Protein AF-A0A6V7Y2L1-F1 (afdb_monomer)

Secondary structure (DSSP, 8-state):
--HHHHHHHHHHHHHHHHHSTTSHHHHTTTHHHHHHHHHTTHHHHHHHIIIIIHHHHHHHHHTTTT----HHHHHHHHHHHTHHHHHHHHHHHHHHHHHHHHHH-HHHHHHHHHHHTSGGGTT--GGG-

Foldseek 3Di:
DLVLQLVVVLVVVVVVVCPPPPPPPPCVVVPPVLCCLQVNCSVVVSCCVVPQLVVVVVVCVVCCVVPVDCVVSCVVCVVVCCSVVRVVVSLVRNVVVVVVCCVPPVVSVVVQVVSCPDVSNVNDHSNRD

Organism: Meloidogyne enterolobii (NCBI:txid390850)

pLDDT: mean 77.67, std 16.86, range [35.38, 95.75]

Sequence (129 aa):
MKWCNLRKDMYKNWHYLRNSAQLSNVLNFLIEDFNAIFFSNIASLNQFHEQHLLPQLMDRRREWQGTKRISDVLRKQAPFLKMYSEYTNNYKTAVHIFEECMRKKRAFGEIVRQLEQLPECEHLSLVSI

Mean predicted aligned error: 9.09 Å

InterPro domains:
  IPR000219 Dbl homology domain [PF00621] (25-128)
  IPR000219 Dbl homology domain [PS50010] (32-129)
  IPR035899 Dbl homology (DH) domain superfamily [G3DSA:1.20.900.10] (7-129)
  IPR035899 Dbl homology (DH) domain superfamily [SSF48065] (25-128)
  IPR051092 FYVE, RhoGEF and PH domain-containing [PTHR12673] (32-126)

Radius of gyration: 17.69 Å; Cα contacts (8 Å, |Δi|>4): 71; chains: 1; bounding box: 41×26×52 Å

Nearest PDB structures (foldseek):
  7cso-assembly3_C  TM=7.258E-01  e=2.304E-02  Mus musculus
  7csr-assembly1_A  TM=7.290E-01  e=3.030E-02  Mus musculus
  7cso-assembly2_B  TM=7.261E-01  e=6.894E-02  Mus musculus
  7cso-assembly4_D  TM=7.231E-01  e=7.282E-02  Mus musculus
  1x86-assembly2_C  TM=6.536E-01  e=1.406E-01  Homo sapiens

Solvent-accessible surface area (backbone atoms only — not comparable to full-atom values): 7442 Å² total; per-residue (Å²): 133,59,69,70,48,33,60,47,48,50,51,49,47,50,54,48,52,57,70,39,89,88,45,55,79,74,45,65,82,49,45,70,68,44,45,49,49,65,49,50,56,50,66,60,52,48,48,43,40,67,74,49,54,47,54,56,53,53,50,43,63,74,43,32,90,83,50,85,63,69,60,67,61,50,60,73,45,47,78,64,57,56,61,50,54,62,41,62,68,41,42,66,59,23,50,54,52,48,54,51,40,48,73,74,32,66,72,56,36,52,53,51,55,56,54,30,65,34,77,73,34,74,69,46,53,83,88,80,109

Structure (mmCIF, N/CA/C/O backbone):
data_AF-A0A6V7Y2L1-F1
#
_entry.id   AF-A0A6V7Y2L1-F1
#
loop_
_atom_site.group_PDB
_atom_site.id
_atom_site.type_symbol
_atom_site.label_atom_id
_atom_site.label_alt_id
_atom_site.label_comp_id
_atom_site.label_asym_id
_atom_site.label_entity_id
_atom_site.label_seq_id
_atom_site.pdbx_PDB_ins_code
_atom_site.Cartn_x
_atom_site.Cartn_y
_atom_site.Cartn_z
_atom_site.occupancy
_atom_site.B_iso_or_equiv
_atom_site.auth_seq_id
_atom_site.auth_comp_id
_atom_site.auth_asym_id
_atom_site.auth_atom_id
_atom_site.pdbx_PDB_model_num
ATOM 1 N N . MET A 1 1 ? -2.950 -11.627 -8.082 1.00 41.56 1 MET A N 1
ATOM 2 C CA . MET A 1 1 ? -3.285 -10.185 -8.130 1.00 41.56 1 MET A CA 1
ATOM 3 C C . MET A 1 1 ? -4.684 -9.877 -7.561 1.00 41.56 1 MET A C 1
ATOM 5 O O . MET A 1 1 ? -5.220 -8.824 -7.855 1.00 41.56 1 MET A O 1
ATOM 9 N N . LYS A 1 2 ? -5.264 -10.764 -6.729 1.00 39.88 2 LYS A N 1
ATOM 10 C CA . LYS A 1 2 ? -6.553 -10.554 -6.038 1.00 39.88 2 LYS A CA 1
ATOM 11 C C . LYS A 1 2 ? -6.405 -9.856 -4.670 1.00 39.88 2 LYS A C 1
ATOM 13 O O . LYS A 1 2 ? -7.282 -9.115 -4.262 1.00 39.88 2 LYS A O 1
ATOM 18 N N . TRP A 1 3 ? -5.243 -10.003 -4.028 1.00 35.38 3 TRP A N 1
ATOM 19 C CA . TRP A 1 3 ? -4.924 -9.457 -2.700 1.00 35.38 3 TRP A CA 1
ATOM 20 C C . TRP A 1 3 ? -4.953 -7.920 -2.597 1.00 35.38 3 TRP A C 1
ATOM 22 O O . TRP A 1 3 ? -5.480 -7.388 -1.627 1.00 35.38 3 TRP A O 1
ATOM 32 N N . CYS A 1 4 ? -4.459 -7.187 -3.607 1.00 40.22 4 CYS A N 1
ATOM 33 C CA . CYS A 1 4 ? -4.604 -5.721 -3.633 1.00 40.22 4 CYS A CA 1
ATOM 34 C C . CYS A 1 4 ? -6.065 -5.276 -3.757 1.00 40.22 4 CYS A C 1
ATOM 36 O O . CYS A 1 4 ? -6.385 -4.183 -3.305 1.00 40.22 4 CYS A O 1
ATOM 38 N N . ASN A 1 5 ? -6.937 -6.098 -4.347 1.00 44.28 5 ASN A N 1
ATOM 39 C CA . ASN A 1 5 ? -8.344 -5.746 -4.504 1.00 44.28 5 ASN A CA 1
ATOM 40 C C . ASN A 1 5 ? -9.091 -5.915 -3.183 1.00 44.28 5 ASN A C 1
ATOM 42 O O . ASN A 1 5 ? -9.779 -4.989 -2.801 1.00 44.28 5 ASN A O 1
ATOM 46 N N . LEU A 1 6 ? -8.834 -6.976 -2.411 1.00 49.38 6 LEU A N 1
ATOM 47 C CA . LEU A 1 6 ? -9.475 -7.195 -1.107 1.00 49.38 6 LEU A CA 1
ATOM 48 C C . LEU A 1 6 ? -9.335 -5.994 -0.156 1.00 49.38 6 LEU A C 1
ATOM 50 O O . LEU A 1 6 ? -10.316 -5.432 0.318 1.00 49.38 6 LEU A O 1
ATOM 54 N N . ARG A 1 7 ? -8.097 -5.541 0.085 1.00 56.75 7 ARG A N 1
ATOM 55 C CA . ARG A 1 7 ? -7.825 -4.423 1.007 1.00 56.75 7 ARG A CA 1
ATOM 56 C C . ARG A 1 7 ? -8.289 -3.077 0.436 1.00 56.75 7 ARG A C 1
ATOM 58 O O . ARG A 1 7 ? -8.677 -2.190 1.191 1.00 56.75 7 ARG A O 1
ATOM 65 N N . LYS A 1 8 ? -8.280 -2.929 -0.897 1.00 57.47 8 LYS A N 1
ATOM 66 C CA . LYS A 1 8 ? -8.825 -1.767 -1.624 1.00 57.47 8 LYS A CA 1
ATOM 67 C C . LYS A 1 8 ? -10.344 -1.721 -1.536 1.00 57.47 8 LYS A C 1
ATOM 69 O O . LYS A 1 8 ? -10.887 -0.642 -1.339 1.00 57.47 8 LYS A O 1
ATOM 74 N N . ASP A 1 9 ? -11.008 -2.858 -1.659 1.00 59.56 9 ASP A N 1
ATOM 75 C CA . ASP A 1 9 ? -12.455 -2.992 -1.582 1.00 59.56 9 ASP A CA 1
ATOM 76 C C . ASP A 1 9 ? -12.899 -2.808 -0.137 1.00 59.56 9 ASP A C 1
ATOM 78 O O . ASP A 1 9 ? -13.836 -2.065 0.099 1.00 59.56 9 ASP A O 1
ATOM 82 N N . MET A 1 10 ? -12.141 -3.289 0.850 1.00 59.59 10 MET A N 1
ATOM 83 C CA . MET A 1 10 ? -12.354 -2.923 2.252 1.00 59.59 10 MET A CA 1
ATOM 84 C C . MET A 1 10 ? -12.145 -1.430 2.514 1.00 59.59 10 MET A C 1
ATOM 86 O O . MET A 1 10 ? -12.973 -0.823 3.182 1.00 59.59 10 MET A O 1
ATOM 90 N N . TYR A 1 11 ? -11.098 -0.803 1.969 1.00 62.62 11 TYR A N 1
ATOM 91 C CA . TYR A 1 11 ? -10.880 0.644 2.095 1.00 62.62 11 TYR A CA 1
ATOM 92 C C . TYR A 1 11 ? -11.990 1.459 1.407 1.00 62.62 11 TYR A C 1
ATOM 94 O O . TYR A 1 11 ? -12.494 2.433 1.964 1.00 62.62 11 TYR A O 1
ATOM 102 N N . LYS A 1 12 ? -12.426 1.052 0.211 1.00 63.09 12 LYS A N 1
ATOM 103 C CA . LYS A 1 12 ? -13.533 1.682 -0.523 1.00 63.09 12 LYS A CA 1
ATOM 104 C C . LYS A 1 12 ? -14.877 1.454 0.163 1.00 63.09 12 LYS A C 1
ATOM 106 O O . LYS A 1 12 ? -15.637 2.406 0.279 1.00 63.09 12 LYS A O 1
ATOM 111 N N . ASN A 1 13 ? -15.149 0.247 0.651 1.00 62.12 13 ASN A N 1
ATOM 112 C CA . ASN A 1 13 ? -16.355 -0.099 1.402 1.00 62.12 13 ASN A CA 1
ATOM 113 C C . ASN A 1 13 ? -16.377 0.620 2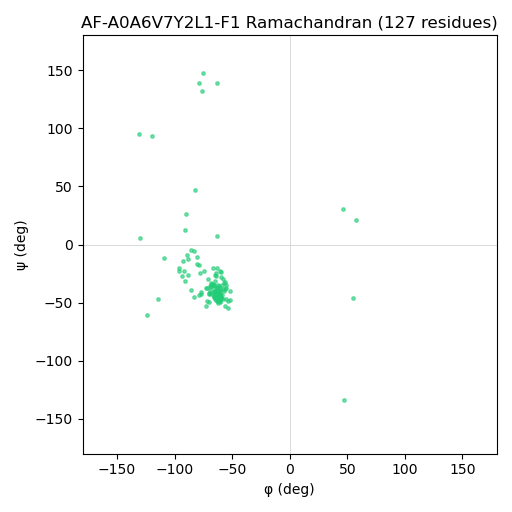.751 1.00 62.12 13 ASN A C 1
ATOM 115 O O . ASN A 1 13 ? -17.423 1.110 3.155 1.00 62.12 13 ASN A O 1
ATOM 119 N N . TRP A 1 14 ? -15.224 0.796 3.398 1.00 60.38 14 TRP A N 1
ATOM 120 C CA . TRP A 1 14 ? -15.066 1.653 4.572 1.00 60.38 14 TRP A CA 1
ATOM 121 C C . TRP A 1 14 ? -15.429 3.112 4.262 1.00 60.38 14 TRP A C 1
ATOM 123 O O . TRP A 1 14 ? -16.216 3.716 4.989 1.00 60.38 14 TRP A O 1
ATOM 133 N N . HIS A 1 15 ? -14.953 3.670 3.142 1.00 58.72 15 HIS A N 1
ATOM 134 C CA . HIS A 1 15 ? -15.346 5.017 2.692 1.00 58.72 15 HIS A CA 1
ATOM 135 C C . HIS A 1 15 ? -16.808 5.120 2.236 1.00 58.72 15 HIS A C 1
ATOM 137 O O . HIS A 1 15 ? -17.434 6.162 2.416 1.00 58.72 15 HIS A O 1
ATOM 143 N N . TYR A 1 16 ? -17.371 4.065 1.654 1.00 57.81 16 TYR A N 1
ATOM 144 C CA . TYR A 1 16 ? -18.772 4.015 1.241 1.00 57.81 16 TYR A CA 1
ATOM 145 C C . TYR A 1 16 ? -19.706 3.958 2.457 1.00 57.81 16 TYR A C 1
ATOM 147 O O . TYR A 1 16 ? -20.599 4.794 2.589 1.00 57.81 16 TYR A O 1
ATOM 155 N N . LEU A 1 17 ? -19.441 3.049 3.401 1.00 52.75 17 LEU A N 1
ATOM 156 C CA . LEU A 1 17 ? -20.175 2.938 4.663 1.00 52.75 17 LEU A CA 1
ATOM 157 C C . LEU A 1 17 ? -20.052 4.215 5.507 1.00 52.75 17 LEU A C 1
ATOM 159 O O . LEU A 1 17 ? -21.043 4.631 6.102 1.00 52.75 17 LEU A O 1
ATOM 163 N N . ARG A 1 18 ? -18.890 4.887 5.485 1.00 55.75 18 ARG A N 1
ATOM 164 C CA . ARG A 1 18 ? -18.672 6.222 6.078 1.00 55.75 18 ARG A CA 1
ATOM 165 C C . ARG A 1 18 ? -19.645 7.284 5.548 1.00 55.75 18 ARG A C 1
ATOM 167 O O . ARG A 1 18 ? -20.064 8.141 6.319 1.00 55.75 18 ARG A O 1
ATOM 174 N N . ASN A 1 19 ? -19.969 7.251 4.255 1.00 52.53 19 ASN A N 1
ATOM 175 C CA . ASN A 1 19 ? -20.816 8.253 3.594 1.00 52.53 19 ASN A CA 1
ATOM 176 C C . ASN A 1 19 ? -22.309 7.878 3.571 1.00 52.53 19 ASN A C 1
ATOM 178 O O . ASN A 1 19 ? -23.150 8.734 3.303 1.00 52.53 19 ASN A O 1
ATOM 182 N N . SER A 1 20 ? -22.657 6.622 3.869 1.00 48.81 20 SER A N 1
ATOM 183 C CA . SER A 1 20 ? -24.044 6.208 4.091 1.00 48.81 20 SER A CA 1
ATOM 184 C C . SER A 1 20 ? -24.514 6.660 5.482 1.00 48.81 20 SER A C 1
ATOM 186 O O . SER A 1 20 ? -23.817 6.480 6.479 1.00 48.81 20 SER A O 1
ATOM 188 N N . ALA A 1 21 ? -25.693 7.278 5.559 1.00 45.66 21 ALA A N 1
ATOM 189 C CA . ALA A 1 21 ? -26.184 8.064 6.697 1.00 45.66 21 ALA A CA 1
ATOM 190 C C . ALA A 1 21 ? -26.393 7.310 8.039 1.00 45.66 21 ALA A C 1
ATOM 192 O O . ALA A 1 21 ? -26.908 7.894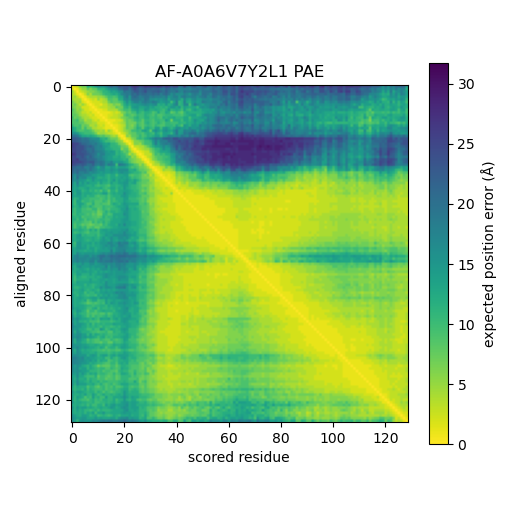 8.989 1.00 45.66 21 ALA A O 1
ATOM 193 N N . GLN A 1 22 ? -25.985 6.043 8.163 1.00 48.06 22 GLN A N 1
ATOM 194 C CA . GLN A 1 22 ? -26.184 5.224 9.365 1.00 48.06 22 GLN A CA 1
ATOM 195 C C . GLN A 1 22 ? -25.055 5.311 10.418 1.00 48.06 22 GLN A C 1
ATOM 197 O O . GLN A 1 22 ? -25.229 4.785 11.515 1.00 48.06 22 GLN A O 1
ATOM 202 N N . LEU A 1 23 ? -23.908 5.948 10.134 1.00 50.88 23 LEU A N 1
ATOM 203 C CA . LEU A 1 23 ? -22.701 5.854 10.988 1.00 50.88 23 LEU A CA 1
ATOM 204 C C . LEU A 1 23 ? -22.048 7.203 11.368 1.00 50.88 23 LEU A C 1
ATOM 206 O O . LEU A 1 23 ? -20.994 7.232 12.005 1.00 50.88 23 LEU A O 1
ATOM 210 N N . SER A 1 24 ? -22.662 8.334 11.012 1.00 50.72 24 SER A N 1
ATOM 211 C CA . SER A 1 24 ? -21.963 9.620 10.851 1.00 50.72 24 SER A CA 1
ATOM 212 C C . SER A 1 24 ? -21.306 10.202 12.111 1.00 50.72 24 SER A C 1
ATOM 214 O O . SER A 1 24 ? -20.229 10.778 12.015 1.00 50.72 24 SER A O 1
ATOM 216 N N . ASN A 1 25 ? -21.893 10.077 13.302 1.00 47.28 25 ASN A N 1
ATOM 217 C CA . ASN A 1 25 ? -21.461 10.938 14.418 1.00 47.28 25 ASN A CA 1
ATOM 218 C C . ASN A 1 25 ? -20.380 10.317 15.320 1.00 47.28 25 ASN A C 1
ATOM 220 O O . ASN A 1 25 ? -19.582 11.047 15.899 1.00 47.28 25 ASN A O 1
ATOM 224 N N . VAL A 1 26 ? -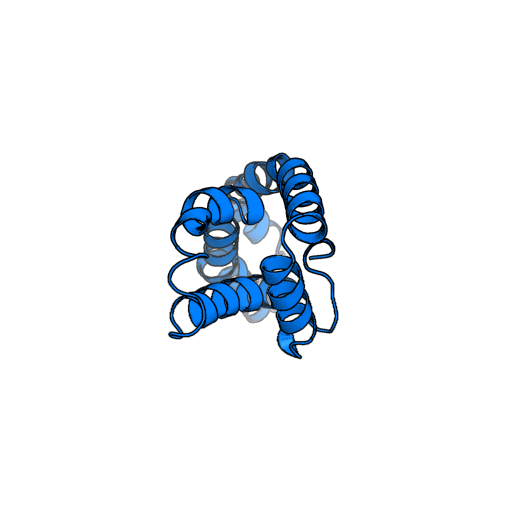20.308 8.985 15.413 1.00 44.81 26 VAL A N 1
ATOM 225 C CA . VAL A 1 26 ? -19.291 8.281 16.224 1.00 44.81 26 VAL A CA 1
ATOM 226 C C . VAL A 1 26 ? -18.044 7.959 15.399 1.00 44.81 26 VAL A C 1
ATOM 228 O O . VAL A 1 26 ? -16.936 7.962 15.930 1.00 44.81 26 VAL A O 1
ATOM 231 N N . LEU A 1 27 ? -18.209 7.719 14.095 1.00 50.41 27 LEU A N 1
ATOM 232 C CA . LEU A 1 27 ? -17.110 7.375 13.197 1.00 50.41 27 LEU A CA 1
ATOM 233 C C . LEU A 1 27 ? -16.297 8.633 12.824 1.00 50.41 27 LEU A C 1
ATOM 235 O O . LEU A 1 27 ? -15.077 8.604 12.920 1.00 50.41 27 LEU A O 1
ATOM 239 N N . ASN A 1 28 ? -16.930 9.777 12.533 1.00 51.19 28 ASN A N 1
ATOM 240 C CA . ASN A 1 28 ? -16.228 11.004 12.109 1.00 51.19 28 ASN A CA 1
ATOM 241 C C . ASN A 1 28 ? -15.143 11.515 13.078 1.00 51.19 28 ASN A C 1
ATOM 243 O O . ASN A 1 28 ? -14.133 12.029 12.610 1.00 51.19 28 ASN A O 1
ATOM 247 N N . PHE A 1 29 ? -15.298 11.331 14.393 1.00 44.28 29 PHE A N 1
ATOM 248 C CA . PHE A 1 29 ? -14.297 11.755 15.387 1.00 44.28 29 PHE A CA 1
ATOM 249 C C . PHE A 1 29 ? -13.099 10.792 15.506 1.00 44.28 29 PHE A C 1
ATOM 251 O O . PHE A 1 29 ? -12.055 11.161 16.029 1.00 44.28 29 PHE A O 1
ATOM 258 N N . LEU A 1 30 ? -13.230 9.553 15.022 1.00 53.47 30 LEU A N 1
ATOM 259 C CA . LEU A 1 30 ? -12.169 8.542 15.056 1.00 53.47 30 LEU A CA 1
ATOM 260 C C . LEU A 1 30 ? -11.371 8.490 13.739 1.00 53.47 30 LEU A C 1
ATOM 262 O O . LEU A 1 30 ? -10.242 8.033 13.742 1.00 53.47 30 LEU A O 1
ATOM 266 N N . ILE A 1 31 ? -11.925 8.947 12.613 1.00 56.53 31 ILE A N 1
ATOM 267 C CA . ILE A 1 31 ? -11.544 8.496 11.261 1.00 56.53 31 ILE A CA 1
ATOM 268 C C . ILE A 1 31 ? -10.181 8.952 10.714 1.00 56.53 31 ILE A C 1
ATOM 270 O O . ILE A 1 31 ? -9.569 8.165 9.992 1.00 56.53 31 ILE A O 1
ATOM 274 N N . GLU A 1 32 ? -9.705 10.177 10.954 1.00 55.09 32 GLU A N 1
ATOM 275 C CA . GLU A 1 32 ? -8.463 10.628 10.290 1.00 55.09 32 GLU A CA 1
ATOM 276 C C . GLU A 1 32 ? -7.224 9.949 10.875 1.00 55.09 32 GLU A C 1
ATOM 278 O O . GLU A 1 32 ? -6.494 9.274 10.141 1.00 55.09 32 GLU A O 1
ATOM 283 N N . ASP A 1 33 ? -7.065 10.007 12.198 1.00 59.47 33 ASP A N 1
ATOM 284 C CA . ASP A 1 33 ? -5.988 9.303 12.897 1.00 59.47 33 ASP A CA 1
ATOM 285 C C . ASP A 1 33 ? -6.122 7.785 12.732 1.00 59.47 33 ASP A C 1
ATOM 287 O O . ASP A 1 33 ? -5.136 7.085 12.519 1.00 59.47 33 ASP A O 1
ATOM 291 N N . PHE A 1 34 ? -7.349 7.257 12.737 1.00 69.94 34 PHE A N 1
ATOM 292 C CA . PHE A 1 34 ? -7.596 5.830 12.544 1.00 69.94 34 PHE A CA 1
ATOM 293 C C . PHE A 1 34 ? -7.216 5.354 11.139 1.00 69.94 34 PHE A C 1
ATOM 295 O O . PHE A 1 34 ? -6.600 4.304 10.999 1.00 69.94 34 PHE A O 1
ATOM 302 N N . ASN A 1 35 ? -7.494 6.114 10.078 1.00 68.06 35 ASN A N 1
ATOM 303 C CA . ASN A 1 35 ? -7.075 5.713 8.734 1.00 68.06 35 ASN A CA 1
ATOM 304 C C . ASN A 1 35 ? -5.548 5.699 8.593 1.00 68.06 35 ASN A C 1
ATOM 306 O O . ASN A 1 35 ? -4.999 4.742 8.045 1.00 68.06 35 ASN A O 1
ATOM 310 N N . ALA A 1 36 ? -4.863 6.720 9.113 1.00 69.94 36 ALA A N 1
ATOM 311 C CA . ALA A 1 36 ? -3.403 6.771 9.094 1.00 69.94 36 ALA A CA 1
ATOM 312 C C . ALA A 1 36 ? -2.789 5.612 9.901 1.00 69.94 36 ALA A C 1
ATOM 314 O O . ALA A 1 36 ? -1.866 4.947 9.432 1.00 69.94 36 ALA A O 1
ATOM 315 N N . ILE A 1 37 ? -3.352 5.314 11.074 1.00 74.75 37 ILE A N 1
ATOM 316 C CA . ILE A 1 37 ? -2.876 4.254 11.967 1.00 74.75 37 ILE A CA 1
ATOM 317 C C . ILE A 1 37 ? -3.144 2.854 11.407 1.00 74.75 37 ILE A C 1
ATOM 319 O O . ILE A 1 37 ? -2.281 1.990 11.514 1.00 74.75 37 ILE A O 1
ATOM 323 N N . PHE A 1 38 ? -4.307 2.587 10.816 1.00 77.25 38 PHE A N 1
ATOM 324 C CA . PHE A 1 38 ? -4.663 1.233 10.368 1.00 77.25 38 PHE A CA 1
ATOM 325 C C . PHE A 1 38 ? -4.144 0.913 8.975 1.00 77.25 38 PHE A C 1
ATOM 327 O O . PHE A 1 38 ? -3.708 -0.206 8.691 1.00 77.25 38 PHE A O 1
ATOM 334 N N . PHE A 1 39 ? -4.206 1.903 8.092 1.00 78.31 39 PHE A N 1
ATOM 335 C CA . PHE A 1 39 ? -3.981 1.702 6.673 1.00 78.31 39 PHE A CA 1
ATOM 336 C C . PHE A 1 39 ? -2.666 2.315 6.191 1.00 78.31 39 PHE A C 1
ATOM 338 O O . PHE A 1 39 ? -2.217 1.951 5.104 1.00 78.31 39 PHE A O 1
ATOM 345 N N . SER A 1 40 ? -1.998 3.151 7.000 1.00 87.00 40 SER A N 1
ATOM 346 C CA . SER A 1 40 ? -0.717 3.778 6.650 1.00 87.00 40 SER A CA 1
ATOM 347 C C . SER A 1 40 ? -0.782 4.373 5.232 1.00 87.00 40 SER A C 1
ATOM 349 O O . SER A 1 40 ? -1.778 4.992 4.854 1.00 87.00 40 SER A O 1
ATOM 351 N N . ASN A 1 41 ? 0.235 4.141 4.407 1.00 88.88 41 ASN A N 1
ATOM 352 C CA . ASN A 1 41 ? 0.305 4.590 3.023 1.00 88.88 41 ASN A CA 1
ATOM 353 C C . ASN A 1 41 ? -0.284 3.585 2.006 1.00 88.88 41 ASN A C 1
ATOM 355 O O . ASN A 1 41 ? 0.104 3.602 0.835 1.00 88.88 41 ASN A O 1
ATOM 359 N N . ILE A 1 42 ? -1.240 2.723 2.395 1.00 87.56 42 ILE A N 1
ATOM 360 C CA . ILE A 1 42 ? -1.830 1.722 1.478 1.00 87.56 42 ILE A CA 1
ATOM 361 C C . ILE A 1 42 ? -2.448 2.358 0.226 1.00 87.56 42 ILE A C 1
ATOM 363 O O . ILE A 1 42 ? -2.401 1.763 -0.848 1.00 87.56 42 ILE A O 1
ATOM 367 N N . ALA A 1 43 ? -2.999 3.572 0.340 1.00 85.25 43 ALA A N 1
ATOM 368 C CA . ALA A 1 43 ? -3.556 4.301 -0.796 1.00 85.25 43 ALA A CA 1
ATOM 369 C C . ALA A 1 43 ? -2.467 4.621 -1.832 1.00 85.25 43 ALA A C 1
ATOM 371 O O . ALA A 1 43 ? -2.643 4.337 -3.018 1.00 85.25 43 ALA A O 1
ATOM 372 N N . SER A 1 44 ? -1.314 5.112 -1.370 1.00 90.50 44 SER A N 1
ATOM 373 C CA . SER A 1 44 ? -0.136 5.385 -2.199 1.00 90.50 44 SER A CA 1
ATOM 374 C C . SER A 1 44 ? 0.429 4.105 -2.815 1.00 90.50 44 SER A C 1
ATOM 376 O O . SER A 1 44 ? 0.750 4.081 -4.003 1.00 90.50 44 SER A O 1
ATOM 378 N N . LEU A 1 45 ? 0.492 3.011 -2.043 1.00 91.00 45 LEU A N 1
ATOM 379 C CA . LEU A 1 45 ? 0.894 1.700 -2.559 1.00 91.00 45 LEU A CA 1
ATOM 380 C C . LEU A 1 45 ? -0.055 1.227 -3.665 1.00 91.00 45 LEU A C 1
ATOM 382 O O . LEU A 1 45 ? 0.406 0.841 -4.738 1.00 91.00 45 LEU A O 1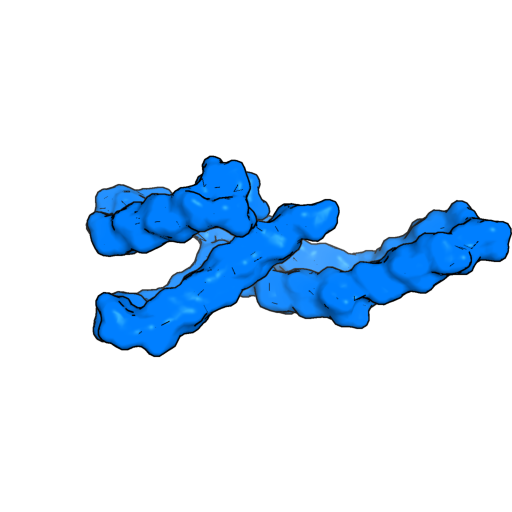
ATOM 386 N N . ASN A 1 46 ? -1.371 1.294 -3.450 1.00 88.31 46 ASN A N 1
ATOM 387 C CA . ASN A 1 46 ? -2.352 0.909 -4.463 1.00 88.31 46 ASN A CA 1
ATOM 388 C C . ASN A 1 46 ? -2.230 1.771 -5.725 1.00 88.31 46 ASN A C 1
ATOM 390 O O . ASN A 1 46 ? -2.226 1.230 -6.829 1.00 88.31 46 ASN A O 1
ATOM 394 N N . GLN A 1 47 ? -2.092 3.090 -5.573 1.00 90.44 47 GLN A N 1
ATOM 395 C CA . GLN A 1 47 ? -1.899 3.992 -6.704 1.00 90.44 47 GLN A CA 1
ATOM 396 C C . GLN A 1 47 ? -0.646 3.617 -7.504 1.00 90.44 47 GLN A C 1
ATOM 398 O O . GLN A 1 47 ? -0.703 3.542 -8.729 1.00 90.44 47 GLN A O 1
ATOM 403 N N . PHE A 1 48 ? 0.461 3.306 -6.827 1.00 93.94 48 PHE A N 1
ATOM 404 C CA . PHE A 1 48 ? 1.678 2.835 -7.480 1.00 93.94 48 PHE A CA 1
ATOM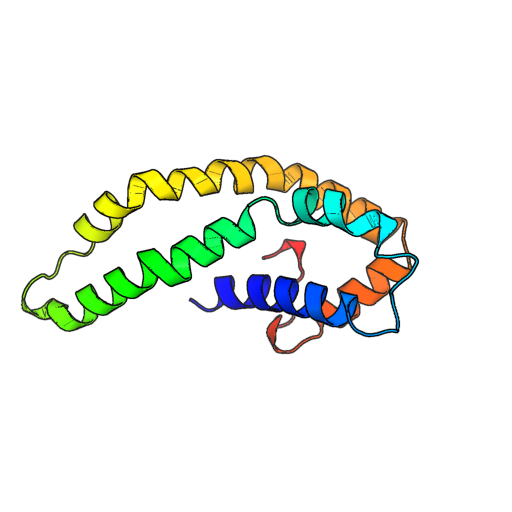 405 C C . PHE A 1 48 ? 1.464 1.532 -8.264 1.00 93.94 48 PHE A C 1
ATOM 407 O O . PHE A 1 48 ? 1.917 1.414 -9.407 1.00 93.94 48 PHE A O 1
ATOM 414 N N . HIS A 1 49 ? 0.743 0.565 -7.695 1.00 93.50 49 HIS A N 1
ATOM 415 C CA . HIS A 1 49 ? 0.423 -0.677 -8.403 1.00 93.50 49 HIS A CA 1
ATOM 416 C C . HIS A 1 49 ? -0.432 -0.433 -9.639 1.00 93.50 49 HIS A C 1
ATOM 418 O O . HIS A 1 49 ? -0.105 -0.931 -10.713 1.00 93.50 49 HIS A O 1
ATOM 424 N N . GLU A 1 50 ? -1.499 0.346 -9.491 1.00 91.62 50 GLU A N 1
ATOM 425 C CA . GLU A 1 50 ? -2.496 0.602 -10.529 1.00 91.62 50 GLU A CA 1
ATOM 426 C C . GLU A 1 50 ? -1.946 1.469 -11.668 1.00 91.62 50 GLU A C 1
ATOM 428 O O . GLU A 1 50 ? -2.173 1.166 -12.837 1.00 91.62 50 GLU A O 1
ATOM 433 N N . GLN A 1 51 ? -1.184 2.515 -11.341 1.00 92.62 51 GLN A N 1
ATOM 434 C CA . GLN A 1 51 ? -0.734 3.520 -12.309 1.00 92.62 51 GLN A CA 1
ATOM 435 C C . GLN A 1 51 ? 0.677 3.268 -12.853 1.00 92.62 51 GLN A C 1
ATOM 437 O O . GLN A 1 51 ? 1.016 3.791 -13.915 1.00 92.62 51 GLN A O 1
ATOM 442 N N . HIS A 1 52 ? 1.513 2.480 -12.165 1.00 93.44 52 HIS A N 1
ATOM 443 C CA . HIS A 1 52 ? 2.915 2.299 -12.560 1.00 93.44 52 HIS A CA 1
ATOM 444 C C . HIS A 1 52 ? 3.303 0.841 -12.776 1.00 93.44 52 HIS A C 1
ATOM 446 O O . HIS A 1 52 ? 3.724 0.489 -13.882 1.00 93.44 52 HIS A O 1
ATOM 452 N N . LEU A 1 53 ? 3.200 -0.014 -11.755 1.00 94.94 53 LEU A N 1
ATOM 453 C CA . LEU A 1 53 ? 3.754 -1.367 -11.843 1.00 94.94 53 LEU A CA 1
ATOM 454 C C . LEU A 1 53 ? 2.942 -2.264 -12.788 1.00 94.94 53 LEU A C 1
ATOM 456 O O . LEU A 1 53 ? 3.522 -2.913 -13.661 1.00 94.94 53 LEU A O 1
ATOM 460 N N . LEU A 1 54 ? 1.615 -2.289 -12.640 1.00 95.56 54 LEU A N 1
ATOM 461 C CA . LEU A 1 54 ? 0.746 -3.151 -13.438 1.00 95.56 54 LEU A CA 1
ATOM 462 C C . LEU A 1 54 ? 0.797 -2.824 -14.941 1.00 95.56 54 LEU A C 1
ATOM 464 O O . LEU A 1 54 ? 1.015 -3.765 -15.708 1.00 95.56 54 LEU A O 1
ATOM 468 N N . PRO A 1 55 ? 0.680 -1.556 -15.390 1.00 95.12 55 PRO A N 1
ATOM 469 C CA . PRO A 1 55 ? 0.779 -1.231 -16.813 1.00 95.12 55 PRO A CA 1
ATOM 470 C C . PRO A 1 55 ? 2.083 -1.735 -17.445 1.00 95.12 55 PRO A C 1
ATOM 472 O O . PRO A 1 55 ? 2.053 -2.453 -18.439 1.00 95.12 55 PRO A O 1
ATOM 475 N N . GLN A 1 56 ? 3.228 -1.496 -16.796 1.00 95.56 56 GLN A N 1
ATOM 476 C CA . GLN A 1 56 ? 4.534 -1.925 -17.315 1.00 95.56 56 GLN A CA 1
ATOM 477 C C . GLN A 1 56 ? 4.691 -3.453 -17.370 1.00 95.56 56 GLN A C 1
ATOM 479 O O . GLN A 1 56 ? 5.327 -3.987 -18.281 1.00 95.56 56 GLN A O 1
ATOM 484 N N . LEU A 1 57 ? 4.108 -4.181 -16.412 1.00 95.69 57 LEU A N 1
ATOM 485 C CA . LEU A 1 57 ? 4.063 -5.643 -16.461 1.00 95.69 57 LEU A CA 1
ATOM 486 C C . LEU A 1 57 ? 3.146 -6.145 -17.585 1.00 95.69 57 LEU A C 1
ATOM 488 O O . LEU A 1 57 ? 3.478 -7.128 -18.253 1.00 95.69 57 LEU A O 1
ATOM 492 N N . MET A 1 58 ? 2.009 -5.482 -17.814 1.00 95.75 58 MET A N 1
ATOM 493 C CA . MET A 1 58 ? 1.093 -5.815 -18.908 1.00 95.75 58 MET A CA 1
ATOM 494 C C . MET A 1 58 ? 1.736 -5.583 -20.275 1.00 95.75 58 MET A C 1
ATOM 496 O O . MET A 1 58 ? 1.584 -6.439 -21.149 1.00 95.75 58 MET A O 1
ATOM 500 N N . ASP A 1 59 ? 2.485 -4.496 -20.443 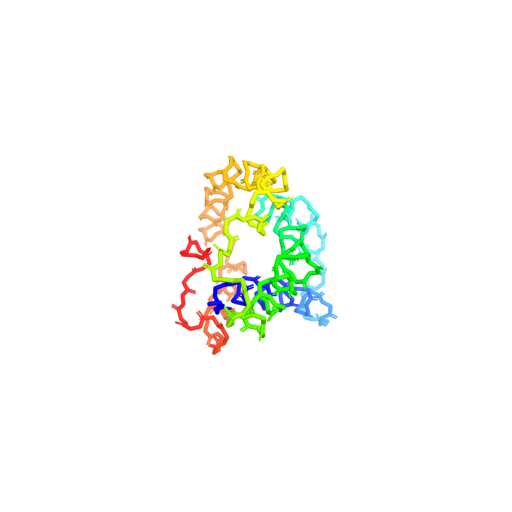1.00 95.00 59 ASP A N 1
ATOM 501 C CA . ASP A 1 59 ? 3.228 -4.201 -21.671 1.00 95.00 59 ASP A CA 1
ATOM 502 C C . ASP A 1 59 ? 4.325 -5.242 -21.907 1.00 95.00 59 ASP A C 1
ATOM 504 O O . ASP A 1 59 ? 4.373 -5.872 -22.964 1.00 95.00 59 ASP A O 1
ATOM 508 N N . ARG A 1 60 ? 5.116 -5.565 -20.872 1.00 94.56 60 ARG A N 1
ATOM 509 C CA . ARG A 1 60 ? 6.113 -6.643 -20.954 1.00 94.56 60 ARG A CA 1
ATOM 510 C C . ARG A 1 60 ? 5.496 -7.984 -21.345 1.00 94.56 60 ARG A C 1
ATOM 512 O O . ARG A 1 60 ? 6.087 -8.732 -22.118 1.00 94.56 60 ARG A O 1
ATOM 519 N N . ARG A 1 61 ? 4.317 -8.315 -20.821 1.00 94.25 61 ARG A N 1
ATOM 520 C CA . ARG A 1 61 ? 3.612 -9.543 -21.206 1.00 94.25 61 ARG A CA 1
ATOM 521 C C . ARG A 1 61 ? 3.252 -9.541 -22.697 1.00 94.25 61 ARG A C 1
ATOM 523 O O . ARG A 1 61 ? 3.368 -10.588 -23.327 1.00 94.25 61 ARG A O 1
ATOM 530 N N . ARG A 1 62 ? 2.829 -8.403 -23.263 1.00 95.12 62 ARG A N 1
ATOM 531 C CA . ARG A 1 62 ? 2.523 -8.275 -24.703 1.00 95.12 62 ARG A CA 1
ATOM 532 C C . ARG A 1 62 ? 3.781 -8.440 -25.561 1.00 95.12 62 ARG A C 1
ATOM 534 O O . ARG A 1 62 ? 3.743 -9.124 -26.575 1.00 95.12 62 ARG A O 1
ATOM 541 N N . GLU A 1 63 ? 4.901 -7.880 -25.117 1.00 94.62 63 GLU A N 1
ATOM 542 C CA . GLU A 1 63 ? 6.180 -7.880 -25.844 1.00 94.62 63 GLU A CA 1
ATOM 543 C C . GLU A 1 63 ? 7.084 -9.076 -25.513 1.00 94.62 63 GLU A C 1
ATOM 545 O O . GLU A 1 63 ? 8.270 -9.090 -25.859 1.00 94.62 63 GLU A O 1
ATOM 550 N N . TRP A 1 64 ? 6.544 -10.096 -24.840 1.00 94.12 64 TRP A N 1
ATOM 551 C CA . TRP A 1 64 ? 7.344 -11.183 -24.283 1.00 94.12 64 TRP A CA 1
ATOM 552 C C . TRP A 1 64 ? 8.221 -11.870 -25.327 1.00 94.12 64 TRP A C 1
ATOM 554 O O . TRP A 1 64 ? 9.359 -12.212 -25.036 1.00 94.12 64 TRP A O 1
ATOM 564 N N . GLN A 1 65 ? 7.732 -12.036 -26.559 1.00 95.31 65 GLN A N 1
ATOM 565 C CA . GLN A 1 65 ? 8.508 -12.693 -27.612 1.00 95.31 65 GLN A CA 1
ATOM 566 C C . GLN A 1 65 ? 9.766 -11.913 -28.012 1.00 95.31 65 GLN A C 1
ATOM 568 O O . GLN A 1 65 ? 10.769 -12.543 -28.336 1.00 95.31 65 GLN A O 1
ATOM 573 N N . GLY A 1 66 ? 9.740 -10.578 -27.936 1.00 92.62 66 GLY A N 1
ATOM 574 C CA . GLY A 1 66 ? 10.902 -9.733 -28.217 1.00 92.62 66 GLY A CA 1
ATOM 575 C C . GLY A 1 66 ? 11.839 -9.605 -27.017 1.00 92.62 66 GLY A C 1
ATOM 576 O O . GLY A 1 66 ? 13.049 -9.755 -27.154 1.00 92.62 66 GLY A O 1
ATOM 577 N N . THR A 1 67 ? 11.286 -9.374 -25.821 1.00 87.50 67 THR A N 1
ATOM 578 C CA . THR A 1 67 ? 12.07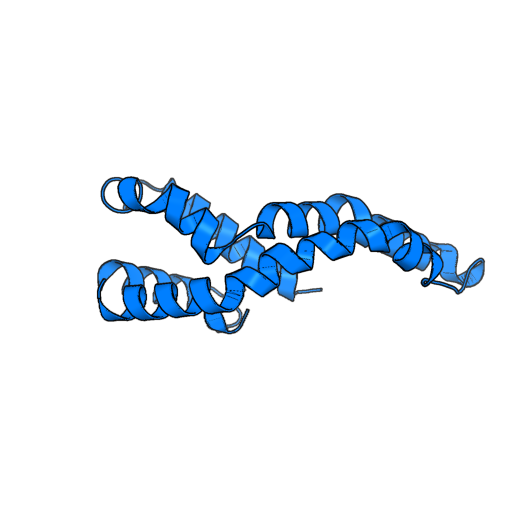8 -9.178 -24.595 1.00 87.50 67 THR A CA 1
ATOM 579 C C . THR A 1 67 ? 11.555 -10.043 -23.450 1.00 87.50 67 THR A C 1
ATOM 581 O O . THR A 1 67 ? 10.683 -9.645 -22.677 1.00 87.50 67 THR A O 1
ATOM 584 N N . LYS A 1 68 ? 12.161 -11.219 -23.269 1.00 91.00 68 LYS A N 1
ATOM 585 C CA . LYS A 1 68 ? 11.806 -12.211 -22.232 1.00 91.00 68 LYS A CA 1
ATOM 586 C C . LYS A 1 68 ? 12.418 -11.896 -20.862 1.00 91.00 68 LYS A C 1
ATOM 588 O O . LYS A 1 68 ? 13.064 -12.763 -20.275 1.00 91.00 68 LYS A O 1
ATOM 593 N N . ARG A 1 69 ? 12.322 -10.644 -20.380 1.00 94.50 69 ARG A N 1
ATOM 594 C CA . ARG A 1 69 ? 13.132 -10.204 -19.221 1.00 94.50 69 ARG A CA 1
ATOM 595 C C . ARG A 1 69 ? 12.452 -9.834 -17.903 1.00 94.50 69 ARG A C 1
ATOM 597 O O . ARG A 1 69 ? 12.968 -10.286 -16.919 1.00 94.50 69 ARG A O 1
ATOM 604 N N . ILE A 1 70 ? 11.395 -9.059 -17.750 1.00 95.44 70 ILE A N 1
ATOM 605 C CA . ILE A 1 70 ? 10.856 -8.541 -16.444 1.00 95.44 70 ILE A CA 1
ATOM 606 C C . ILE A 1 70 ? 11.822 -7.760 -15.510 1.00 95.44 70 ILE A C 1
ATOM 608 O O . ILE A 1 70 ? 11.419 -6.726 -14.983 1.00 95.44 70 ILE A O 1
ATOM 612 N N . SER A 1 71 ? 13.054 -8.207 -15.246 1.00 95.31 71 SER A N 1
ATOM 613 C CA . SER A 1 71 ? 13.937 -7.653 -14.205 1.00 95.31 71 SER A CA 1
ATOM 614 C C . SER A 1 71 ? 14.268 -6.171 -14.383 1.00 95.31 71 SER A C 1
ATOM 616 O O . SER A 1 71 ? 14.485 -5.460 -13.409 1.00 95.31 71 SER A O 1
ATOM 618 N N . ASP A 1 72 ? 14.256 -5.674 -15.612 1.00 94.56 72 ASP A N 1
ATOM 619 C CA . ASP A 1 72 ? 14.377 -4.262 -15.959 1.00 94.56 72 ASP A CA 1
ATOM 620 C C . ASP A 1 72 ? 13.145 -3.433 -15.560 1.00 94.56 72 ASP A C 1
ATOM 622 O O . ASP A 1 72 ? 13.317 -2.310 -15.086 1.00 94.56 72 ASP A O 1
ATOM 626 N N . VAL A 1 73 ? 11.931 -3.992 -15.658 1.00 95.31 73 VAL A N 1
ATOM 627 C CA . VAL A 1 73 ? 10.707 -3.368 -15.121 1.00 95.31 73 VAL A CA 1
ATOM 628 C C . VAL A 1 73 ? 10.837 -3.236 -13.606 1.00 95.31 73 VAL A C 1
ATOM 630 O O . VAL A 1 73 ? 10.680 -2.142 -13.070 1.00 95.31 73 VAL A O 1
ATOM 633 N N . LEU A 1 74 ? 11.209 -4.318 -12.915 1.00 94.19 74 LEU A N 1
ATOM 634 C CA . LEU A 1 74 ? 11.383 -4.299 -11.459 1.00 94.19 74 LEU A CA 1
ATOM 635 C C . LEU A 1 74 ? 12.495 -3.345 -11.026 1.00 94.19 74 LEU A C 1
ATOM 637 O O . LEU A 1 74 ? 12.303 -2.573 -10.095 1.00 94.19 74 LEU A O 1
ATOM 641 N N . ARG A 1 75 ? 13.629 -3.331 -11.732 1.00 94.81 75 ARG A N 1
ATOM 642 C CA . ARG A 1 75 ? 14.731 -2.400 -11.461 1.00 94.81 75 ARG A CA 1
ATOM 643 C C . ARG A 1 75 ? 14.294 -0.943 -11.608 1.00 94.81 75 ARG A C 1
ATOM 645 O O . ARG A 1 75 ? 14.673 -0.123 -10.781 1.00 94.81 75 ARG A O 1
ATOM 652 N N . LYS A 1 76 ? 13.480 -0.624 -12.620 1.00 94.44 76 LYS A N 1
ATOM 653 C CA . LYS A 1 76 ? 12.922 0.723 -12.812 1.00 94.44 76 LYS A CA 1
ATOM 654 C C . LYS A 1 76 ? 11.966 1.114 -11.682 1.00 94.44 76 LYS A C 1
ATOM 656 O O . LYS A 1 76 ? 11.929 2.277 -11.297 1.00 94.44 76 LYS A O 1
ATOM 661 N N . GLN A 1 77 ? 11.215 0.152 -11.148 1.00 94.75 77 GLN A N 1
ATOM 662 C CA . GLN A 1 77 ? 10.262 0.387 -10.062 1.00 94.75 77 GLN A CA 1
ATOM 663 C C . GLN A 1 77 ? 10.866 0.263 -8.653 1.00 94.75 77 GLN A C 1
ATOM 665 O O . GLN A 1 77 ? 10.245 0.700 -7.687 1.00 94.75 77 GLN A O 1
ATOM 670 N N . ALA A 1 78 ? 12.078 -0.282 -8.514 1.00 93.44 78 ALA A N 1
ATOM 671 C CA . ALA A 1 78 ? 12.721 -0.554 -7.229 1.00 93.44 78 ALA A CA 1
ATOM 672 C C . ALA A 1 78 ? 12.768 0.646 -6.258 1.00 93.44 78 ALA A C 1
ATOM 674 O O . ALA A 1 78 ? 12.496 0.430 -5.077 1.00 93.44 78 ALA A O 1
ATOM 675 N N . PRO A 1 79 ? 13.023 1.900 -6.696 1.00 92.69 79 PRO A N 1
ATOM 676 C CA . PRO A 1 79 ? 13.000 3.052 -5.790 1.00 92.69 79 PRO A CA 1
ATOM 677 C C . PRO A 1 79 ? 11.648 3.257 -5.090 1.00 92.69 79 PRO A C 1
ATOM 679 O O . PRO A 1 79 ? 11.608 3.622 -3.917 1.00 92.69 79 PRO A O 1
ATOM 682 N N . PHE A 1 80 ? 10.542 2.967 -5.780 1.00 91.06 80 PHE A N 1
ATOM 683 C CA . PHE A 1 80 ? 9.183 3.110 -5.252 1.00 91.06 80 PHE A CA 1
ATOM 684 C C . PHE A 1 80 ? 8.801 1.967 -4.307 1.00 91.06 80 PHE A C 1
ATOM 686 O O . PHE A 1 80 ? 7.989 2.157 -3.405 1.00 91.06 80 PHE A O 1
ATOM 693 N N . LEU A 1 81 ? 9.433 0.795 -4.430 1.00 89.94 81 LEU A N 1
ATOM 694 C CA . LEU A 1 81 ? 9.200 -0.316 -3.502 1.00 89.94 81 LEU A CA 1
ATOM 695 C C . LEU A 1 81 ? 9.621 0.026 -2.064 1.00 89.94 81 LEU A C 1
ATOM 697 O O . LEU A 1 81 ? 9.101 -0.573 -1.128 1.00 89.94 81 LEU A O 1
ATOM 701 N N . LYS A 1 82 ? 10.480 1.033 -1.854 1.00 88.38 82 LYS A N 1
ATOM 702 C CA . LYS A 1 82 ? 10.822 1.529 -0.511 1.00 88.38 82 LYS A CA 1
ATOM 703 C C . LYS A 1 82 ? 9.608 2.075 0.257 1.00 88.38 82 LYS A C 1
ATOM 705 O O . LYS A 1 82 ? 9.623 2.064 1.484 1.00 88.38 82 LYS A O 1
ATOM 710 N N . MET A 1 83 ? 8.533 2.480 -0.428 1.00 90.12 83 MET A N 1
ATOM 711 C CA . MET A 1 83 ? 7.281 2.903 0.219 1.00 90.12 83 MET A CA 1
ATOM 712 C C . MET A 1 83 ? 6.663 1.793 1.084 1.00 90.12 83 MET A C 1
ATOM 714 O O . MET A 1 83 ? 5.962 2.088 2.047 1.00 90.12 83 MET A O 1
ATOM 718 N N . TYR A 1 84 ? 6.971 0.521 0.807 1.00 91.75 84 TYR A N 1
ATOM 719 C CA . TYR A 1 84 ? 6.537 -0.592 1.650 1.00 91.75 84 TYR A CA 1
ATOM 720 C C . TYR A 1 84 ? 7.124 -0.552 3.059 1.00 91.75 84 TYR A C 1
ATOM 722 O O . TYR A 1 84 ? 6.486 -1.069 3.968 1.00 91.75 84 TYR A O 1
ATOM 730 N N . SER A 1 85 ? 8.297 0.057 3.265 1.00 91.81 85 SER A N 1
ATOM 731 C CA . SER A 1 85 ? 8.898 0.143 4.599 1.00 91.81 85 SER A CA 1
ATOM 732 C C . SER A 1 85 ? 7.998 0.894 5.576 1.00 91.81 85 SER A C 1
ATOM 734 O O . SER A 1 85 ? 7.866 0.484 6.723 1.00 91.81 85 SER A O 1
ATOM 736 N N . GLU A 1 86 ? 7.343 1.961 5.120 1.00 88.75 86 GLU A N 1
ATOM 737 C CA . GLU A 1 86 ? 6.392 2.727 5.930 1.00 88.75 86 GLU A CA 1
ATOM 738 C C . GLU A 1 86 ? 5.211 1.849 6.366 1.00 88.75 86 GLU A C 1
ATOM 740 O O . GLU A 1 86 ? 4.917 1.744 7.558 1.00 88.75 86 GLU A O 1
ATOM 745 N N . TYR A 1 87 ? 4.625 1.119 5.416 1.00 88.12 87 TYR A N 1
ATOM 746 C CA . TYR A 1 87 ? 3.538 0.181 5.673 1.00 88.12 87 TYR A CA 1
ATOM 747 C C . TYR A 1 87 ? 3.939 -0.942 6.642 1.00 88.12 87 TYR A C 1
ATOM 749 O O . TYR A 1 87 ? 3.244 -1.202 7.626 1.00 88.12 87 TYR A O 1
ATOM 757 N N . THR A 1 88 ? 5.079 -1.601 6.405 1.00 90.25 88 THR A N 1
ATOM 758 C CA . THR A 1 88 ? 5.534 -2.730 7.232 1.00 90.25 88 THR A CA 1
ATOM 759 C C . THR A 1 88 ? 5.932 -2.297 8.636 1.00 90.25 88 THR A C 1
ATOM 761 O O . THR A 1 88 ? 5.697 -3.036 9.591 1.00 90.25 88 THR A O 1
ATOM 764 N N . ASN A 1 89 ? 6.509 -1.101 8.783 1.00 90.62 89 ASN A N 1
ATOM 765 C CA . ASN A 1 89 ? 6.896 -0.565 10.087 1.00 90.62 89 ASN A CA 1
ATOM 766 C C . ASN A 1 89 ? 5.670 -0.252 10.952 1.00 90.62 89 ASN A C 1
ATOM 768 O O . ASN A 1 89 ? 5.713 -0.444 12.166 1.00 90.62 89 ASN A O 1
ATOM 772 N N . ASN A 1 90 ? 4.571 0.180 10.331 1.00 87.75 90 ASN A N 1
ATOM 773 C CA . ASN A 1 90 ? 3.333 0.500 11.030 1.00 87.75 90 ASN A CA 1
ATOM 774 C C . ASN A 1 90 ? 2.477 -0.738 11.375 1.00 87.75 90 ASN A C 1
ATOM 776 O O . ASN A 1 90 ? 1.616 -0.670 12.251 1.00 87.75 90 ASN A O 1
ATOM 780 N N . TYR A 1 91 ? 2.725 -1.889 10.738 1.00 86.88 91 TYR A N 1
ATOM 781 C CA . TYR A 1 91 ? 1.877 -3.082 10.852 1.00 86.88 91 TYR A CA 1
ATOM 782 C C . TYR A 1 91 ? 1.626 -3.535 12.300 1.00 86.88 91 TYR A C 1
ATOM 784 O O . TYR A 1 91 ? 0.480 -3.743 12.689 1.00 86.88 91 TYR A O 1
ATOM 792 N N . LYS A 1 92 ? 2.675 -3.645 13.131 1.00 87.94 92 LYS A N 1
ATOM 793 C CA . LYS A 1 92 ? 2.527 -4.100 14.529 1.00 87.94 92 LYS A CA 1
ATOM 794 C C . LYS A 1 92 ? 1.616 -3.178 15.344 1.00 87.94 92 LYS A C 1
ATOM 796 O O . LYS A 1 92 ? 0.772 -3.657 16.097 1.00 87.94 92 LYS A O 1
ATOM 801 N N . THR A 1 93 ? 1.782 -1.870 15.174 1.00 87.88 93 THR A N 1
ATOM 802 C CA . THR A 1 93 ? 0.970 -0.851 15.847 1.00 87.88 93 THR A CA 1
ATOM 803 C C . THR A 1 93 ? -0.482 -0.919 15.382 1.00 87.88 93 THR A C 1
ATOM 805 O O . THR A 1 93 ? -1.388 -0.932 16.214 1.00 87.88 93 THR A O 1
ATOM 808 N N . ALA A 1 94 ? -0.702 -1.036 14.070 1.00 86.75 94 ALA A N 1
ATOM 809 C CA . ALA A 1 94 ? -2.031 -1.164 13.482 1.00 86.75 94 ALA A CA 1
ATOM 810 C C . ALA A 1 94 ? -2.790 -2.383 14.031 1.00 86.75 94 ALA A C 1
ATOM 812 O O . ALA A 1 94 ? -3.935 -2.250 14.458 1.00 86.75 94 ALA A O 1
ATOM 813 N N . VAL A 1 95 ? -2.141 -3.554 14.083 1.00 87.69 95 VAL A N 1
ATOM 814 C CA . VAL A 1 95 ? -2.745 -4.789 14.613 1.00 87.69 95 VAL A CA 1
ATOM 815 C C . VAL A 1 95 ? -3.086 -4.652 16.094 1.00 87.69 95 VAL A C 1
ATOM 817 O O . VAL A 1 95 ? -4.200 -4.977 16.495 1.00 87.69 95 VAL A O 1
ATOM 820 N N . HIS A 1 96 ? -2.175 -4.111 16.904 1.00 87.88 96 HIS A N 1
ATOM 821 C CA . HIS A 1 96 ? -2.432 -3.921 18.330 1.00 87.88 96 HIS A CA 1
ATOM 822 C C . HIS A 1 96 ? -3.652 -3.020 18.585 1.00 87.88 96 HIS A C 1
ATOM 824 O O . HIS A 1 96 ? -4.525 -3.343 19.393 1.00 87.88 96 HIS A O 1
ATOM 830 N N . ILE A 1 97 ? -3.739 -1.896 17.870 1.00 85.12 97 ILE A N 1
ATOM 831 C CA . ILE A 1 97 ? -4.860 -0.962 18.008 1.00 85.12 97 ILE A CA 1
ATOM 832 C C . ILE A 1 97 ? -6.149 -1.593 17.465 1.00 85.12 97 ILE A C 1
ATOM 834 O O . ILE A 1 97 ? -7.204 -1.423 18.078 1.00 85.12 97 ILE A O 1
ATOM 838 N N . PHE A 1 98 ? -6.077 -2.377 16.382 1.00 85.31 98 PHE A N 1
ATOM 839 C CA . PHE A 1 98 ? -7.212 -3.151 15.872 1.00 85.31 98 PHE A CA 1
ATOM 840 C C . PHE A 1 98 ? -7.789 -4.080 16.935 1.00 85.31 98 PHE A C 1
ATOM 842 O O . PHE A 1 98 ? -8.986 -4.021 17.208 1.00 85.31 98 PHE A O 1
ATOM 849 N N . GLU A 1 99 ? -6.951 -4.902 17.563 1.00 88.00 99 GLU A N 1
ATOM 850 C CA . GLU A 1 99 ? -7.374 -5.858 18.588 1.00 88.00 99 GLU A CA 1
ATOM 851 C C . GLU A 1 99 ? -8.009 -5.154 19.793 1.00 88.00 99 GLU A C 1
ATOM 853 O O . GLU A 1 99 ? -9.077 -5.552 20.271 1.00 88.00 99 GLU A O 1
ATOM 858 N N . GLU A 1 100 ? -7.411 -4.052 20.249 1.00 86.19 100 GLU A N 1
ATOM 859 C CA . GLU A 1 100 ? -7.961 -3.259 21.348 1.00 86.19 100 GLU A CA 1
ATOM 860 C C . GLU A 1 100 ? -9.310 -2.623 20.988 1.00 86.19 100 GLU A C 1
ATOM 862 O O . GLU A 1 100 ? -10.229 -2.622 21.814 1.00 86.19 100 GLU A O 1
ATOM 867 N N . CYS A 1 101 ? -9.475 -2.133 19.757 1.00 82.75 101 CYS A N 1
ATOM 868 C CA . CYS A 1 101 ? -10.753 -1.633 19.255 1.00 82.75 101 CYS A CA 1
ATOM 869 C C . CYS A 1 101 ? -11.798 -2.751 19.150 1.00 82.75 101 CYS A C 1
ATOM 871 O O . CYS A 1 101 ? -12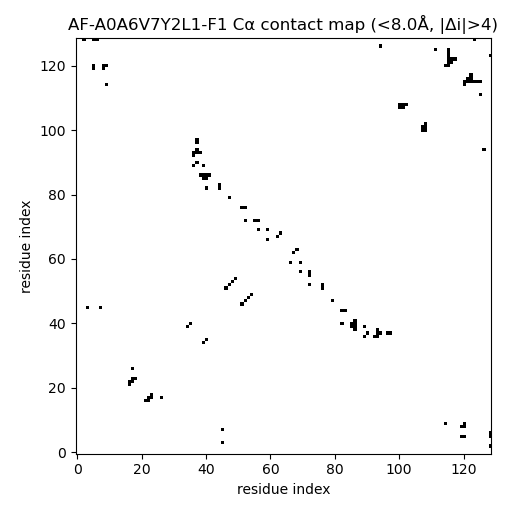.917 -2.570 19.633 1.00 82.75 101 CYS A O 1
ATOM 873 N N . MET A 1 102 ? -11.435 -3.920 18.614 1.00 84.44 102 MET A N 1
ATOM 874 C CA . MET A 1 102 ? -12.309 -5.097 18.534 1.00 84.44 102 MET A CA 1
ATOM 875 C C . MET A 1 102 ? -12.811 -5.537 19.912 1.00 84.44 102 MET A C 1
ATOM 877 O O . MET A 1 102 ? -13.975 -5.912 20.061 1.00 84.44 102 MET A O 1
ATOM 881 N N . ARG A 1 103 ? -11.953 -5.458 20.935 1.00 86.69 103 ARG A N 1
ATOM 882 C CA . ARG A 1 103 ? -12.284 -5.849 22.308 1.00 86.69 103 ARG A CA 1
ATOM 883 C C . ARG A 1 103 ? -13.103 -4.796 23.055 1.00 86.69 103 ARG A C 1
ATOM 885 O O . ARG A 1 103 ? -14.035 -5.142 23.776 1.00 86.69 103 ARG A O 1
ATOM 892 N N . LYS A 1 104 ? -12.738 -3.515 22.938 1.00 83.56 104 LYS A N 1
ATOM 893 C CA . LYS A 1 104 ? -13.308 -2.424 23.754 1.00 83.56 104 LYS A CA 1
ATOM 894 C C . LYS A 1 104 ? -14.521 -1.745 23.122 1.00 83.56 104 LYS A C 1
ATOM 896 O O . LYS A 1 104 ? -15.286 -1.097 23.834 1.00 83.56 104 LYS A O 1
ATOM 901 N N . LYS A 1 105 ? -14.684 -1.812 21.798 1.00 80.00 105 LYS A N 1
ATOM 902 C CA . LYS A 1 105 ? -15.691 -1.039 21.057 1.00 80.00 105 LYS A CA 1
ATOM 903 C C . LYS A 1 105 ? -16.642 -1.988 20.328 1.00 80.00 105 LYS A C 1
ATOM 905 O O . LYS A 1 105 ? -16.403 -2.370 19.188 1.00 80.00 105 LYS A O 1
ATOM 910 N N . ARG A 1 106 ? -17.767 -2.326 20.967 1.00 81.38 106 ARG A N 1
ATOM 911 C CA . ARG A 1 106 ? -18.774 -3.250 20.409 1.00 81.38 106 ARG A CA 1
ATOM 912 C C . ARG A 1 106 ? -19.226 -2.871 18.991 1.00 81.38 106 ARG A C 1
ATOM 914 O O . ARG A 1 106 ? -19.205 -3.725 18.114 1.00 81.38 106 ARG A O 1
ATOM 921 N N . ALA A 1 107 ? -19.564 -1.599 18.765 1.00 78.25 107 ALA A N 1
ATOM 922 C CA . ALA A 1 107 ? -19.997 -1.110 17.452 1.00 78.25 107 ALA A CA 1
ATOM 923 C C . ALA A 1 107 ? -18.917 -1.290 16.369 1.00 78.25 107 ALA A C 1
ATOM 925 O O . ALA A 1 107 ? -19.226 -1.659 15.242 1.00 78.25 107 ALA A O 1
ATOM 926 N N . PHE A 1 108 ? -17.642 -1.091 16.720 1.00 79.75 108 PHE A N 1
ATOM 927 C CA . PHE A 1 108 ? -16.529 -1.333 15.803 1.00 79.75 108 PHE A CA 1
ATOM 928 C C . PHE A 1 108 ? -16.436 -2.817 15.428 1.00 79.75 108 PHE A C 1
ATOM 930 O O . PHE A 1 108 ? -16.379 -3.150 14.249 1.00 79.75 108 PHE A O 1
ATOM 937 N N . GLY A 1 109 ? -16.504 -3.710 16.420 1.00 82.94 109 GLY A N 1
ATOM 938 C CA . GLY A 1 109 ? -16.474 -5.153 16.179 1.00 82.94 109 GLY A CA 1
ATOM 939 C C . GLY A 1 109 ? -17.646 -5.668 15.339 1.00 82.94 109 GLY A C 1
ATOM 940 O O . GLY A 1 109 ? -17.461 -6.573 14.531 1.00 82.94 109 GLY A O 1
ATOM 941 N N . GLU A 1 110 ? -18.842 -5.095 15.491 1.00 82.94 110 GLU A N 1
ATOM 942 C CA . GLU A 1 110 ? -20.005 -5.432 14.657 1.00 82.94 110 GLU A CA 1
ATOM 943 C C . GLU A 1 110 ? -19.793 -5.013 13.194 1.00 82.94 110 GLU A C 1
ATOM 945 O O . GLU A 1 110 ? -20.008 -5.830 12.299 1.00 82.94 110 GLU A O 1
ATOM 950 N N . ILE A 1 111 ? -19.291 -3.796 12.949 1.00 80.44 111 ILE A N 1
ATOM 951 C CA . ILE A 1 111 ? -18.975 -3.302 11.597 1.00 80.44 111 ILE A CA 1
ATOM 952 C C . ILE A 1 111 ? -17.903 -4.171 10.932 1.00 80.44 111 ILE A C 1
ATOM 954 O O . ILE A 1 111 ? -18.066 -4.581 9.786 1.00 80.44 111 ILE A O 1
ATOM 958 N N . VAL A 1 112 ? -16.820 -4.486 11.647 1.00 81.00 112 VAL A N 1
ATOM 959 C CA . VAL A 1 112 ? -15.733 -5.321 11.114 1.00 81.00 112 VAL A CA 1
ATOM 960 C C . VAL A 1 112 ? -16.242 -6.705 10.717 1.00 81.00 112 VAL A C 1
ATOM 962 O O . VAL A 1 112 ? -15.961 -7.153 9.612 1.00 81.00 112 VAL A O 1
ATOM 965 N N . ARG A 1 113 ? -17.047 -7.364 11.559 1.00 83.81 113 ARG A N 1
ATOM 966 C CA . ARG A 1 113 ? -17.607 -8.685 11.224 1.00 83.81 113 ARG A CA 1
ATOM 967 C C . ARG A 1 113 ? -18.533 -8.640 10.012 1.00 83.81 113 ARG A C 1
ATOM 969 O O . ARG A 1 113 ? -18.528 -9.575 9.223 1.00 83.81 113 ARG A O 1
ATOM 976 N N . GLN A 1 114 ? -19.324 -7.576 9.861 1.00 81.81 114 GLN A N 1
ATOM 977 C CA . GLN A 1 114 ? -20.157 -7.386 8.669 1.00 81.81 114 GLN A CA 1
ATOM 978 C C . GLN A 1 114 ? -19.294 -7.212 7.414 1.00 81.81 114 GLN A C 1
ATOM 980 O O . GLN A 1 114 ? -19.594 -7.799 6.380 1.00 81.81 114 GLN A O 1
ATOM 985 N N . LEU A 1 115 ? -18.200 -6.453 7.519 1.00 76.69 115 LEU A N 1
ATOM 986 C CA . LEU A 1 115 ? -17.247 -6.260 6.428 1.00 76.69 115 LEU A CA 1
ATOM 987 C C . LEU A 1 115 ? -16.533 -7.560 6.037 1.00 76.69 115 LEU A C 1
ATOM 989 O O . LEU A 1 115 ? -16.433 -7.856 4.854 1.00 76.69 115 LEU A O 1
ATOM 993 N N . GLU A 1 116 ? -16.065 -8.356 6.997 1.00 80.56 116 GLU A N 1
ATOM 994 C CA . GLU A 1 116 ? -15.375 -9.634 6.737 1.00 80.56 116 GLU A CA 1
ATOM 995 C C . GLU A 1 116 ? -16.297 -10.699 6.109 1.00 80.56 116 GLU A C 1
ATOM 997 O O . GLU A 1 116 ? -15.826 -11.645 5.476 1.00 80.56 116 GLU A O 1
ATOM 1002 N N . GLN A 1 117 ? -17.618 -10.547 6.246 1.00 82.06 117 GLN A N 1
ATOM 1003 C CA . GLN 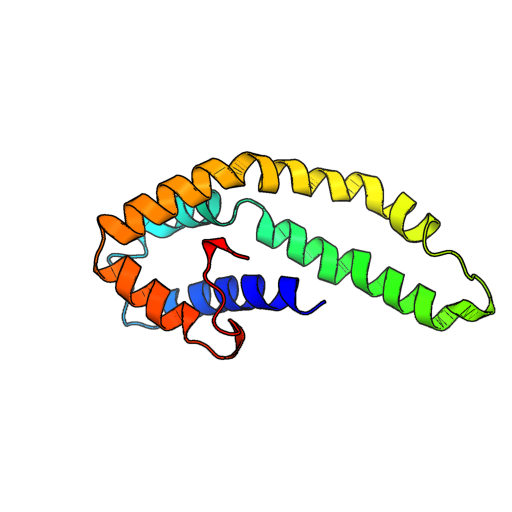A 1 117 ? -18.612 -11.403 5.589 1.00 82.06 117 GLN A CA 1
ATOM 1004 C C . GLN A 1 117 ? -18.882 -11.026 4.130 1.00 82.06 117 GLN A C 1
ATOM 1006 O O . GLN A 1 117 ? -19.548 -11.791 3.429 1.00 82.06 117 GLN A O 1
ATOM 1011 N N . LEU A 1 118 ? -18.389 -9.875 3.663 1.00 78.88 118 LEU A N 1
ATOM 1012 C CA . LEU A 1 118 ? -18.567 -9.469 2.275 1.00 78.88 118 LEU A CA 1
ATOM 1013 C C . LEU A 1 118 ? -17.876 -10.470 1.328 1.00 78.88 118 LEU A C 1
ATOM 1015 O O . LEU A 1 118 ? -16.758 -10.907 1.619 1.00 78.88 118 LEU A O 1
ATOM 1019 N N . PRO A 1 119 ? -18.501 -10.831 0.190 1.00 78.62 119 PRO A N 1
ATOM 1020 C CA . PRO A 1 119 ? -17.918 -11.763 -0.778 1.00 78.62 119 PRO A CA 1
ATOM 1021 C C . PRO A 1 119 ? -16.531 -11.336 -1.265 1.00 78.62 119 PRO A C 1
ATOM 1023 O O . PRO A 1 119 ? -15.661 -12.174 -1.492 1.00 78.62 119 PRO A O 1
ATOM 1026 N N . GLU A 1 120 ? -16.315 -10.027 -1.391 1.00 77.69 120 GLU A N 1
ATOM 1027 C CA . GLU A 1 120 ? -15.052 -9.422 -1.798 1.00 77.69 120 GLU A CA 1
ATOM 1028 C C . GLU A 1 120 ? -13.934 -9.686 -0.798 1.00 77.69 120 GLU A C 1
ATOM 1030 O O . GLU A 1 120 ? -12.782 -9.665 -1.202 1.00 77.69 120 GLU A O 1
ATOM 1035 N N . CYS A 1 121 ? -14.255 -9.944 0.473 1.00 72.38 121 CYS A N 1
ATOM 1036 C CA . CYS A 1 121 ? -13.291 -10.254 1.524 1.00 72.38 121 CYS A CA 1
ATOM 1037 C C . CYS A 1 121 ? -12.883 -11.734 1.543 1.00 72.38 121 CYS A C 1
ATOM 1039 O O . CYS A 1 121 ? -12.012 -12.093 2.326 1.00 72.38 121 CYS A O 1
ATOM 1041 N N . GLU A 1 122 ? -13.490 -12.604 0.720 1.00 76.38 122 GLU A N 1
ATOM 1042 C CA . GLU A 1 122 ? -13.217 -14.056 0.663 1.00 76.38 122 GLU A CA 1
ATOM 1043 C C . GLU A 1 122 ? -13.159 -14.730 2.063 1.00 76.38 122 GLU A C 1
ATOM 1045 O O . GLU A 1 122 ? -12.433 -15.700 2.272 1.00 76.38 122 GLU A O 1
ATOM 1050 N N . HIS A 1 123 ? -13.919 -14.206 3.039 1.00 72.62 123 HIS A N 1
ATOM 1051 C CA . HIS A 1 123 ? -13.902 -14.603 4.459 1.00 72.62 123 HIS A CA 1
ATOM 1052 C C . HIS A 1 123 ? -12.535 -14.491 5.165 1.00 72.62 123 HIS A C 1
ATOM 1054 O O . HIS A 1 123 ? -12.308 -15.126 6.198 1.00 72.62 123 HIS A O 1
ATOM 1060 N N . LEU A 1 124 ? -11.623 -13.677 4.630 1.00 77.00 124 LEU A N 1
ATOM 1061 C CA . LEU A 1 124 ? -10.358 -13.332 5.266 1.00 77.00 124 LEU A CA 1
ATOM 1062 C C . LEU A 1 124 ? -10.577 -12.259 6.334 1.00 77.00 124 LEU A C 1
ATOM 1064 O O . LEU A 1 124 ? -11.321 -11.297 6.135 1.00 77.00 124 LEU A O 1
ATOM 1068 N N . SER A 1 125 ? -9.901 -12.417 7.473 1.00 78.25 125 SER A N 1
ATOM 1069 C CA . SER A 1 125 ? -9.941 -11.416 8.539 1.00 78.25 125 SER A CA 1
ATOM 1070 C C . SER A 1 125 ? -9.091 -10.210 8.170 1.00 78.25 125 SER A C 1
ATOM 1072 O O . SER A 1 125 ? -8.041 -10.388 7.556 1.00 78.25 125 SER A O 1
ATOM 1074 N N . LEU A 1 126 ? -9.459 -9.000 8.604 1.00 73.56 126 LEU A N 1
ATOM 1075 C CA . LEU A 1 126 ? -8.734 -7.771 8.238 1.00 73.56 126 LEU A CA 1
ATOM 1076 C C . LEU A 1 126 ? -7.246 -7.795 8.639 1.00 73.56 126 LEU A C 1
ATOM 1078 O O . LEU A 1 126 ? -6.408 -7.194 7.972 1.00 73.56 126 LEU A O 1
ATOM 1082 N N . VAL A 1 127 ? -6.914 -8.509 9.716 1.00 77.50 127 VAL A N 1
ATOM 1083 C CA . VAL A 1 127 ? -5.538 -8.675 10.217 1.00 77.50 127 VAL A CA 1
ATOM 1084 C C . VAL A 1 127 ? -4.721 -9.638 9.350 1.00 77.50 127 VAL A C 1
ATOM 1086 O O . VAL A 1 127 ? -3.498 -9.580 9.354 1.00 77.50 127 VAL A O 1
ATOM 1089 N N . SER A 1 128 ? -5.376 -10.524 8.599 1.00 73.69 128 SER A N 1
ATOM 1090 C CA . SER A 1 128 ? -4.711 -11.507 7.733 1.00 73.69 128 SER A CA 1
ATOM 1091 C C . SER A 1 128 ? -4.365 -10.987 6.330 1.00 73.69 128 SER A C 1
ATOM 1093 O O . SER A 1 128 ? -3.722 -11.705 5.563 1.00 73.69 128 SER A O 1
ATOM 1095 N N . ILE A 1 129 ? -4.773 -9.753 6.002 1.00 60.28 129 ILE A N 1
ATOM 1096 C CA . ILE A 1 129 ? -4.641 -9.105 4.681 1.00 60.28 129 ILE A CA 1
ATOM 1097 C C . ILE A 1 129 ? -3.570 -8.022 4.714 1.00 60.28 129 ILE A C 1
ATOM 1099 O O . ILE A 1 129 ? -2.810 -7.898 3.730 1.00 60.28 129 ILE A O 1
#